Protein AF-A0A2N3PPL7-F1 (afdb_monomer)

Sequence (120 aa):
MTKSTKISLMASRLFGLLALGLGTAYWLGFDVPVVLHMSCGLLVVLALWVLAVQTGRRSLPLALGSGLWGLFIPALGIAQLVLPVYLQMEEAQTVLRGLHVAAGLATIGLAEHLARRLKK

Mean predicted aligned error: 2.89 Å

Foldseek 3Di:
DDPLLVVLL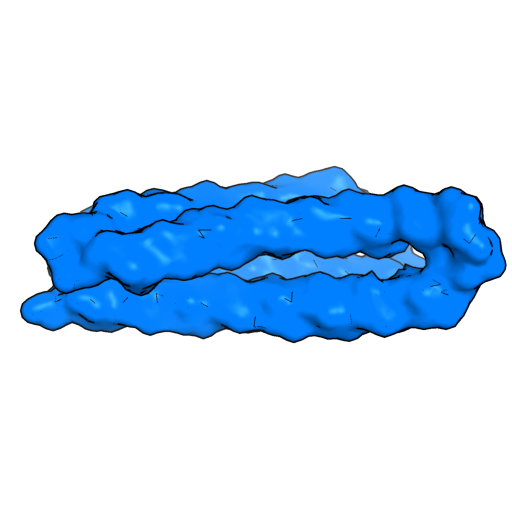VLLVVLLVVLLVLLVCVVVPHPGDVVSS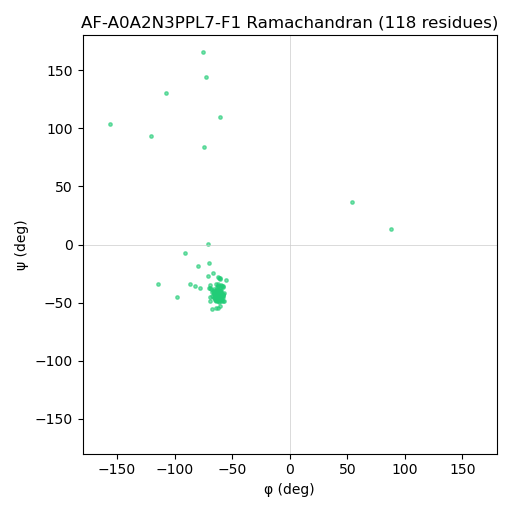VVSLLSNLVSQLSLLVLCCVVDVVLSVVSNVLSVVLVVLVVCLVPVCVVVVPPVVNVVSSVVNNVSSVVSSVSSVVSSVVNVD

Solvent-accessible surface area (backbone atoms only — not comparable to full-atom values): 6127 Å² total; per-residue (Å²): 104,53,73,65,52,53,50,27,46,52,42,21,51,54,27,42,52,50,22,49,53,42,48,50,40,40,71,75,67,47,98,54,66,60,68,58,30,51,50,26,45,49,51,23,32,53,22,37,39,56,43,17,61,65,36,38,84,80,36,51,68,62,15,50,53,46,41,51,49,44,52,48,49,59,52,43,54,50,43,45,69,47,47,28,70,75,68,73,33,70,72,54,33,60,54,36,49,53,50,40,52,54,51,53,54,49,49,45,53,46,37,53,50,44,48,54,63,58,53,108

Radius of gyration: 15.12 Å; Cα contacts (8 Å, |Δi|>4): 126; chains: 1; bounding box: 34×25×42 Å

Secondary structure (DSSP, 8-state):
--HHHHHHHHHHHHHHHHHHHHHHHHHTT----HHHHHHHHHHHHHHHHHHHHHHTTT-HHHHHHHHHHHHHHHHHHHHHHHHHHHHT-HHHHHHHHHHHHHHHHHHHHHHHHHHHHHH-

Organism: NCBI:txid382514

pLDDT: mean 95.64, std 4.0, range [75.19, 98.69]

Nearest PDB structures (foldseek):
  2l6g-assembly1_A  TM=5.765E-01  e=1.178E+00  unclassified
  2l6h-assembly1_A  TM=5.808E-01  e=1.309E+00  unclassified
  5xsj-assembly1_L  TM=7.137E-01  e=4.183E+00  Clostridium beijerinckii NCIMB 8052
  6egc-assembly1_A  TM=4.759E-01  e=2.340E+00  synthetic construct

Structure (mmCIF, N/CA/C/O backbone):
data_AF-A0A2N3PPL7-F1
#
_entry.id   AF-A0A2N3PPL7-F1
#
loop_
_atom_site.group_PDB
_atom_site.id
_atom_site.type_symbol
_atom_site.label_atom_id
_atom_site.label_alt_id
_atom_site.label_comp_id
_atom_site.label_asym_id
_atom_site.label_entity_id
_atom_site.label_seq_id
_atom_site.pdbx_PDB_ins_code
_atom_site.Cartn_x
_atom_site.Cartn_y
_atom_site.Cartn_z
_atom_site.occupancy
_atom_site.B_iso_or_equiv
_atom_site.auth_seq_id
_atom_site.auth_comp_id
_atom_site.auth_asym_id
_atom_site.auth_atom_id
_atom_site.pdbx_PDB_model_num
ATOM 1 N N . MET A 1 1 ? -13.685 -7.269 17.767 1.00 81.88 1 MET A N 1
ATOM 2 C CA . MET A 1 1 ? -13.347 -7.095 16.332 1.00 81.88 1 MET A CA 1
ATOM 3 C C . MET A 1 1 ? -14.587 -7.374 15.491 1.00 81.88 1 MET A C 1
ATOM 5 O O . MET A 1 1 ? -15.176 -8.439 15.660 1.00 81.88 1 MET A O 1
ATOM 9 N N . THR A 1 2 ? -15.022 -6.428 14.655 1.00 91.75 2 THR A N 1
ATOM 10 C CA . THR A 1 2 ? -16.280 -6.551 13.892 1.00 91.75 2 THR A CA 1
ATOM 11 C C . THR A 1 2 ? -16.125 -7.519 12.710 1.00 91.75 2 THR A C 1
ATOM 13 O O . THR A 1 2 ? -15.004 -7.873 12.331 1.00 91.75 2 THR A O 1
ATOM 16 N N . LYS A 1 3 ? -17.244 -7.951 12.105 1.00 95.12 3 LYS A N 1
ATOM 17 C CA . LYS A 1 3 ? -17.215 -8.725 10.848 1.00 95.12 3 LYS A CA 1
ATOM 18 C C . LYS A 1 3 ? -16.504 -7.940 9.736 1.00 95.12 3 LYS A C 1
ATOM 20 O O . LYS A 1 3 ? -15.650 -8.503 9.065 1.00 95.12 3 LYS A O 1
ATOM 25 N N . SER A 1 4 ? -16.783 -6.638 9.625 1.00 96.06 4 SER A N 1
ATOM 26 C CA . SER A 1 4 ? -16.130 -5.739 8.662 1.00 96.06 4 SER A CA 1
ATOM 27 C C . SER A 1 4 ? -14.608 -5.710 8.844 1.00 96.06 4 SER A C 1
ATOM 29 O O . SER A 1 4 ? -13.885 -5.979 7.893 1.00 96.06 4 SER A O 1
ATOM 31 N N . THR A 1 5 ? -14.101 -5.530 10.073 1.00 96.56 5 THR A N 1
ATOM 32 C CA . THR A 1 5 ? -12.650 -5.566 10.338 1.00 96.56 5 THR A CA 1
ATOM 33 C C . THR A 1 5 ? -12.009 -6.890 9.894 1.00 96.56 5 THR A C 1
ATOM 35 O O . THR A 1 5 ? -10.923 -6.885 9.320 1.00 96.56 5 THR A O 1
ATOM 38 N N . LYS A 1 6 ? -12.668 -8.033 10.149 1.00 97.31 6 LYS A N 1
ATOM 39 C CA . LYS A 1 6 ? -12.173 -9.358 9.729 1.00 97.31 6 LYS A CA 1
ATOM 40 C C . LYS A 1 6 ? -12.103 -9.476 8.208 1.00 97.31 6 LYS A C 1
ATOM 42 O O . LYS A 1 6 ? -11.086 -9.928 7.694 1.00 97.31 6 LYS A O 1
ATOM 47 N N . ILE A 1 7 ? -13.167 -9.069 7.515 1.00 98.12 7 ILE A N 1
ATOM 48 C CA . ILE A 1 7 ? -13.256 -9.127 6.051 1.00 98.12 7 ILE A CA 1
ATOM 49 C C . ILE A 1 7 ? -12.175 -8.248 5.428 1.00 98.12 7 ILE A C 1
ATOM 51 O O . ILE A 1 7 ? -11.422 -8.736 4.594 1.00 98.12 7 ILE A O 1
ATOM 55 N N . SER A 1 8 ? -12.035 -6.999 5.879 1.00 98.00 8 SER A N 1
ATOM 56 C CA . SER A 1 8 ? -11.006 -6.091 5.368 1.00 98.00 8 SER A CA 1
ATOM 57 C C . SER A 1 8 ? -9.595 -6.631 5.600 1.00 98.00 8 SER A C 1
ATOM 59 O O . SER A 1 8 ? -8.775 -6.579 4.692 1.00 98.00 8 SER A O 1
ATOM 61 N N . LEU A 1 9 ? -9.312 -7.223 6.765 1.00 98.38 9 LEU A N 1
ATOM 62 C CA . LEU A 1 9 ? -8.005 -7.835 7.020 1.00 98.38 9 LEU A CA 1
ATOM 63 C C . LEU A 1 9 ? -7.737 -9.051 6.116 1.00 98.38 9 LEU A C 1
ATOM 65 O O . LEU A 1 9 ? -6.631 -9.217 5.608 1.00 98.38 9 LEU A O 1
ATOM 69 N N . MET A 1 10 ? -8.723 -9.930 5.916 1.00 98.38 10 MET A N 1
ATOM 70 C CA . MET A 1 10 ? -8.542 -11.075 5.014 1.00 98.38 10 MET A CA 1
ATOM 71 C C . MET A 1 10 ? -8.387 -10.621 3.563 1.00 98.38 10 MET A C 1
ATOM 73 O O . MET A 1 10 ? -7.526 -11.142 2.859 1.00 98.38 10 MET A O 1
ATOM 77 N N . ALA A 1 11 ? -9.155 -9.615 3.141 1.00 98.31 11 ALA A N 1
ATOM 78 C CA . ALA A 1 11 ? -9.036 -9.012 1.822 1.00 98.31 11 ALA A CA 1
ATOM 79 C C . ALA A 1 11 ? -7.639 -8.413 1.607 1.00 98.31 11 ALA A C 1
ATOM 81 O O . ALA A 1 11 ? -7.005 -8.717 0.601 1.00 98.31 11 ALA A O 1
ATOM 82 N N . SER A 1 12 ? -7.110 -7.643 2.567 1.00 98.31 12 SER A N 1
ATOM 83 C CA . SER A 1 12 ? -5.765 -7.066 2.445 1.00 98.31 12 SER A CA 1
ATOM 84 C C . SER A 1 12 ? -4.675 -8.135 2.349 1.00 98.31 12 SER A C 1
ATOM 86 O O . SER A 1 12 ? -3.716 -7.952 1.609 1.00 98.31 12 SER A O 1
ATOM 88 N N . ARG A 1 13 ? -4.820 -9.267 3.055 1.00 98.31 13 ARG A N 1
ATOM 89 C CA . ARG A 1 13 ? -3.882 -10.398 2.949 1.00 98.31 13 ARG A CA 1
ATOM 90 C C . ARG A 1 13 ? -3.958 -11.068 1.584 1.00 98.31 13 ARG A C 1
ATOM 92 O O . ARG A 1 13 ? -2.941 -11.190 0.913 1.00 98.31 13 ARG A O 1
ATOM 99 N N . LEU A 1 14 ? -5.153 -11.501 1.186 1.00 98.62 14 LEU A N 1
ATOM 100 C CA . LEU A 1 14 ? -5.345 -12.267 -0.042 1.00 98.62 14 LEU A CA 1
ATOM 101 C C . LEU A 1 14 ? -4.976 -11.434 -1.269 1.00 98.62 14 LEU A C 1
ATOM 103 O O . LEU A 1 14 ? -4.120 -11.837 -2.050 1.00 98.62 14 LEU A O 1
ATOM 107 N N . PHE A 1 15 ? -5.570 -10.249 -1.414 1.00 98.69 15 PHE A N 1
ATOM 108 C CA . PHE A 1 15 ? -5.291 -9.387 -2.560 1.00 98.69 15 PHE A CA 1
ATOM 109 C C . PHE A 1 15 ? -3.889 -8.783 -2.505 1.00 98.69 15 PHE A C 1
ATOM 111 O O . PHE A 1 15 ? -3.314 -8.539 -3.558 1.00 98.69 15 PHE A O 1
ATOM 118 N N . GLY A 1 16 ? -3.306 -8.606 -1.314 1.00 98.25 16 GLY A N 1
ATOM 119 C CA . GLY A 1 16 ? -1.913 -8.186 -1.165 1.00 98.25 16 GLY A CA 1
ATOM 120 C C . GLY A 1 16 ? -0.939 -9.237 -1.688 1.00 98.25 16 GLY A C 1
ATOM 121 O O . GLY A 1 16 ? -0.042 -8.906 -2.457 1.00 98.25 16 GLY A O 1
ATOM 122 N N . LEU A 1 17 ? -1.152 -10.510 -1.338 1.00 98.44 17 LEU A N 1
ATOM 123 C CA . LEU A 1 17 ? -0.352 -11.624 -1.853 1.00 98.44 17 LEU A CA 1
ATOM 124 C C . LEU A 1 17 ? -0.537 -11.817 -3.362 1.00 98.44 17 LEU A C 1
ATOM 126 O O . LEU A 1 17 ? 0.448 -12.010 -4.070 1.00 98.44 17 LEU A O 1
ATOM 130 N N . LEU A 1 18 ? -1.773 -11.718 -3.864 1.00 98.50 18 LEU A N 1
ATOM 131 C CA . LEU A 1 18 ? -2.047 -11.788 -5.303 1.00 98.50 18 LEU A CA 1
ATOM 132 C C . LEU A 1 18 ? -1.383 -10.630 -6.057 1.00 98.50 18 LEU A C 1
ATOM 134 O O . LEU A 1 18 ? -0.698 -10.867 -7.046 1.00 98.50 18 LEU A O 1
ATOM 138 N N . ALA A 1 19 ? -1.528 -9.392 -5.576 1.00 98.19 19 ALA A N 1
ATOM 139 C CA . ALA A 1 19 ? -0.892 -8.227 -6.185 1.00 98.19 19 ALA A CA 1
ATOM 140 C C . ALA A 1 19 ? 0.635 -8.362 -6.187 1.00 98.19 19 ALA A C 1
ATOM 142 O O . ALA A 1 19 ? 1.256 -8.091 -7.212 1.00 98.19 19 ALA A O 1
ATOM 143 N N . LEU A 1 20 ? 1.231 -8.827 -5.084 1.00 97.88 20 LEU A N 1
ATOM 144 C CA . LEU A 1 20 ? 2.669 -9.072 -4.999 1.00 97.88 20 LEU A CA 1
ATOM 145 C C . LEU A 1 20 ? 3.113 -10.127 -6.017 1.00 97.88 20 LEU A C 1
ATOM 147 O O . LEU A 1 20 ? 4.026 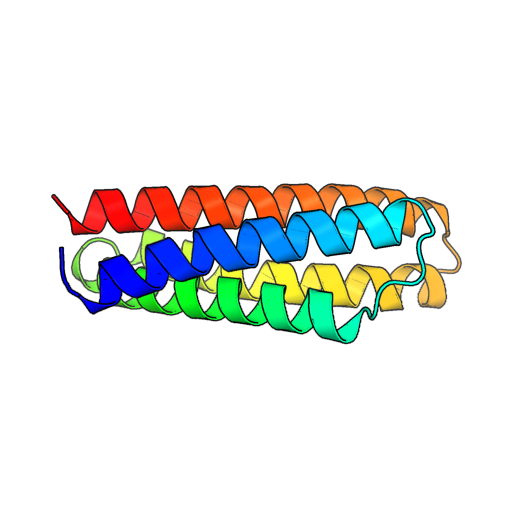-9.864 -6.787 1.00 97.88 20 LEU A O 1
ATOM 151 N N . GLY A 1 21 ? 2.429 -11.273 -6.083 1.00 98.25 21 GLY A N 1
ATOM 152 C CA . GLY A 1 21 ? 2.742 -12.329 -7.048 1.00 98.25 21 GLY A CA 1
ATOM 153 C C . GLY A 1 21 ? 2.631 -11.857 -8.500 1.00 98.25 21 GLY A C 1
ATOM 154 O O . GLY A 1 21 ? 3.555 -12.064 -9.284 1.00 98.25 21 GLY A O 1
ATOM 155 N N . LEU A 1 22 ? 1.544 -11.157 -8.844 1.00 98.25 22 LEU A N 1
ATOM 156 C CA . LEU A 1 22 ? 1.340 -10.583 -10.179 1.00 98.25 22 LEU A CA 1
ATOM 157 C C . LEU A 1 22 ? 2.409 -9.533 -10.516 1.00 98.25 22 LEU A C 1
ATOM 159 O O . LEU A 1 22 ? 2.935 -9.528 -11.624 1.00 98.25 22 LEU A O 1
ATOM 163 N N . GLY A 1 23 ? 2.753 -8.668 -9.558 1.00 96.56 23 GLY A N 1
ATOM 164 C CA . GLY A 1 23 ? 3.769 -7.630 -9.732 1.00 96.56 23 GLY A CA 1
ATOM 165 C C . GLY A 1 23 ? 5.172 -8.211 -9.898 1.00 96.56 23 GLY A C 1
ATOM 166 O O . GLY A 1 23 ? 5.925 -7.759 -10.756 1.00 96.56 23 GLY A O 1
ATOM 167 N N . THR A 1 24 ? 5.514 -9.250 -9.134 1.00 96.75 24 THR A N 1
ATOM 168 C CA . THR A 1 24 ? 6.779 -9.979 -9.282 1.00 96.75 24 THR A CA 1
ATOM 169 C C . THR A 1 24 ? 6.853 -10.697 -10.625 1.00 96.75 24 THR A C 1
ATOM 171 O O . THR A 1 24 ? 7.868 -10.592 -11.303 1.00 96.75 24 THR A O 1
ATOM 174 N N . ALA A 1 25 ? 5.789 -11.381 -11.047 1.00 97.62 25 ALA A N 1
ATOM 175 C CA . ALA A 1 25 ? 5.754 -12.030 -12.354 1.00 97.62 25 ALA A CA 1
ATOM 176 C C . ALA A 1 25 ? 5.903 -11.008 -13.498 1.00 97.62 25 ALA A C 1
ATOM 178 O O . ALA A 1 25 ? 6.723 -11.210 -14.390 1.00 97.62 25 ALA A O 1
ATOM 179 N N . TYR A 1 26 ? 5.210 -9.866 -13.420 1.00 94.81 26 TYR A N 1
ATOM 180 C CA . TYR A 1 26 ? 5.386 -8.765 -14.370 1.00 94.81 26 TYR A CA 1
ATOM 181 C C . TYR A 1 26 ? 6.824 -8.218 -14.371 1.00 94.81 26 TYR A C 1
ATOM 183 O O . TYR A 1 26 ? 7.403 -7.997 -15.430 1.00 94.81 26 TYR A O 1
ATOM 191 N N . TRP A 1 27 ? 7.439 -8.040 -13.194 1.00 93.19 27 TRP A N 1
ATOM 192 C CA . TRP A 1 27 ? 8.838 -7.606 -13.085 1.00 93.19 27 TRP A CA 1
ATOM 193 C C . TRP A 1 27 ? 9.776 -8.586 -13.798 1.00 93.19 27 TRP A C 1
ATOM 195 O O . TRP A 1 27 ? 10.643 -8.160 -14.557 1.00 93.19 27 TRP A O 1
ATOM 205 N N . LEU A 1 28 ? 9.583 -9.890 -13.599 1.00 95.44 28 LEU A N 1
ATOM 206 C CA . LEU A 1 28 ? 10.397 -10.945 -14.210 1.00 95.44 28 LEU A CA 1
ATOM 207 C C . LEU A 1 28 ? 10.163 -11.123 -15.724 1.00 95.44 28 LEU A C 1
ATOM 209 O O . LEU A 1 28 ? 10.805 -11.977 -16.329 1.00 95.44 28 LEU A O 1
ATOM 213 N N . GLY A 1 29 ? 9.280 -10.331 -16.340 1.00 94.69 29 GLY A N 1
ATOM 214 C CA . GLY A 1 29 ? 9.031 -10.351 -17.782 1.00 94.69 29 GLY A CA 1
ATOM 215 C C . GLY A 1 29 ? 7.968 -11.353 -18.234 1.00 94.69 29 GLY A C 1
ATOM 216 O O . GLY A 1 29 ? 7.856 -11.609 -19.431 1.00 94.69 29 GLY A O 1
ATOM 217 N N . PHE A 1 30 ? 7.181 -11.921 -17.314 1.00 97.38 30 PHE A N 1
ATOM 218 C CA . PHE A 1 30 ? 6.013 -12.715 -17.693 1.00 97.38 30 PHE A CA 1
ATOM 219 C C . PHE A 1 30 ? 4.890 -11.809 -18.211 1.00 97.38 30 PHE A C 1
ATOM 221 O O . PHE A 1 30 ? 4.662 -10.720 -17.677 1.00 97.38 30 PHE A O 1
ATOM 228 N N . ASP A 1 31 ? 4.150 -12.292 -19.210 1.00 95.56 31 ASP A N 1
ATOM 229 C CA . ASP A 1 31 ? 2.991 -11.593 -19.769 1.00 95.56 31 ASP A CA 1
ATOM 230 C C . ASP A 1 31 ? 1.794 -11.674 -18.809 1.00 95.56 31 ASP A C 1
ATOM 232 O O . ASP A 1 31 ? 0.951 -12.572 -18.865 1.00 95.56 31 ASP A O 1
ATOM 236 N N . VAL A 1 32 ? 1.781 -10.762 -17.839 1.00 95.31 32 VAL A N 1
ATOM 237 C CA . VAL A 1 32 ? 0.741 -10.660 -16.817 1.00 95.31 32 VAL A CA 1
ATOM 238 C C . VAL A 1 32 ? -0.120 -9.433 -17.099 1.00 95.31 32 VAL A C 1
ATOM 240 O O . VAL A 1 32 ? 0.417 -8.328 -17.217 1.00 95.31 32 VAL A O 1
ATOM 243 N N . PRO A 1 33 ? -1.460 -9.561 -17.108 1.00 95.50 33 PRO A N 1
ATOM 244 C CA . PRO A 1 33 ? -2.339 -8.412 -17.269 1.00 95.50 33 PRO A CA 1
ATOM 245 C C . PRO A 1 33 ? -2.140 -7.387 -16.141 1.00 95.50 33 PRO A C 1
ATOM 247 O O . PRO A 1 33 ? -2.559 -7.604 -15.001 1.00 95.50 33 PRO A O 1
ATOM 250 N N . VAL A 1 34 ? -1.553 -6.228 -16.458 1.00 92.69 34 VAL A N 1
ATOM 251 C CA . VAL A 1 34 ? -1.303 -5.145 -15.483 1.00 92.69 34 VAL A CA 1
ATOM 252 C C . VAL A 1 34 ? -2.599 -4.678 -14.815 1.00 92.69 34 VAL A C 1
ATOM 254 O O . VAL A 1 34 ? -2.621 -4.414 -13.615 1.00 92.69 34 VAL A O 1
ATOM 257 N N . VAL A 1 35 ? -3.711 -4.662 -15.555 1.00 96.31 35 VAL A N 1
ATOM 258 C CA . VAL A 1 35 ? -5.038 -4.311 -15.023 1.00 96.31 35 VAL A CA 1
ATOM 259 C C . VAL A 1 35 ? -5.452 -5.235 -13.873 1.00 96.31 35 VAL A C 1
ATOM 261 O O . VAL A 1 35 ? -6.062 -4.773 -12.907 1.00 96.31 35 VAL A O 1
ATOM 264 N N . LEU A 1 36 ? -5.089 -6.522 -13.921 1.00 97.62 36 LEU A N 1
ATOM 265 C CA . LEU A 1 36 ? -5.388 -7.467 -12.844 1.00 97.62 36 LEU A CA 1
ATOM 266 C C . LEU A 1 36 ? -4.569 -7.144 -11.588 1.00 97.62 36 LEU A C 1
ATOM 268 O O . LEU A 1 36 ? -5.131 -7.074 -10.495 1.00 97.62 36 LEU A O 1
ATOM 272 N N . HIS A 1 37 ? -3.271 -6.864 -11.746 1.00 97.44 37 HIS A N 1
ATOM 273 C CA . HIS A 1 37 ? -2.411 -6.406 -10.650 1.00 97.44 37 HIS A CA 1
ATOM 274 C C . HIS A 1 37 ? -2.963 -5.125 -10.002 1.00 97.44 37 HIS A C 1
ATOM 276 O O . HIS A 1 37 ? -3.127 -5.069 -8.781 1.00 97.44 37 HIS A O 1
ATOM 282 N N . MET A 1 38 ? -3.326 -4.128 -10.816 1.00 97.50 38 MET A N 1
ATOM 283 C CA . MET A 1 38 ? -3.908 -2.866 -10.347 1.00 97.50 38 MET A CA 1
ATOM 284 C C . MET A 1 38 ? -5.241 -3.081 -9.624 1.00 97.50 38 MET A C 1
ATOM 286 O O . MET A 1 38 ? -5.485 -2.456 -8.595 1.00 97.50 38 MET A O 1
ATOM 290 N N . SER A 1 39 ? -6.081 -3.995 -10.115 1.00 98.19 39 SER A N 1
ATOM 291 C CA . SER A 1 39 ? -7.362 -4.333 -9.485 1.00 98.19 39 SER A CA 1
ATOM 292 C C . SER A 1 39 ? -7.160 -4.958 -8.103 1.00 98.19 39 SER A C 1
ATOM 294 O O . SER A 1 39 ? -7.802 -4.543 -7.138 1.00 98.19 39 SER A O 1
ATOM 296 N N . CYS A 1 40 ? -6.223 -5.905 -7.967 1.00 98.38 40 CYS A N 1
ATOM 297 C CA . CYS A 1 40 ? -5.852 -6.454 -6.663 1.00 98.38 40 CYS A CA 1
ATOM 298 C C . CYS A 1 40 ? -5.293 -5.364 -5.736 1.00 98.38 40 CYS A C 1
ATOM 300 O O . CYS A 1 40 ? -5.723 -5.265 -4.588 1.00 98.38 40 CYS A O 1
ATOM 302 N N . GLY A 1 41 ? -4.398 -4.507 -6.237 1.00 98.06 41 GLY A N 1
ATOM 303 C CA . GLY A 1 41 ? -3.852 -3.378 -5.481 1.00 98.06 41 GLY A CA 1
ATOM 304 C C . GLY A 1 41 ? -4.934 -2.417 -4.977 1.00 98.06 41 GLY A C 1
ATOM 305 O O . GLY A 1 41 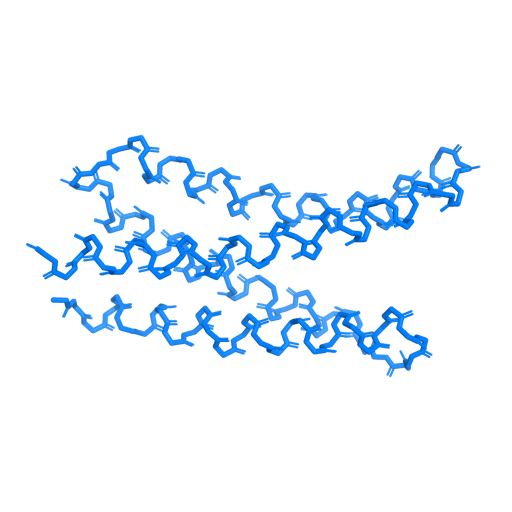? -4.932 -2.040 -3.805 1.00 98.06 41 GLY A O 1
ATOM 306 N N . LEU A 1 42 ? -5.917 -2.083 -5.817 1.00 98.25 42 LEU A N 1
ATOM 307 C CA . LEU A 1 42 ? -7.049 -1.236 -5.440 1.00 98.25 42 LEU A CA 1
ATOM 308 C C . LEU A 1 42 ? -7.886 -1.870 -4.322 1.00 98.25 42 LEU A C 1
ATOM 310 O O . LEU A 1 42 ? -8.237 -1.192 -3.358 1.00 98.25 42 LEU A O 1
ATOM 314 N N . LEU A 1 43 ? -8.165 -3.175 -4.400 1.00 98.62 43 LEU A N 1
ATOM 315 C CA . LEU A 1 43 ? -8.896 -3.887 -3.346 1.00 98.62 43 LEU A CA 1
ATOM 316 C C . LEU A 1 43 ? -8.148 -3.867 -2.006 1.00 98.62 43 LEU A C 1
ATOM 318 O O . LEU A 1 43 ? -8.778 -3.735 -0.955 1.00 98.62 43 LEU A O 1
ATOM 322 N N . VAL A 1 44 ? -6.813 -3.929 -2.028 1.00 98.56 44 VAL A N 1
ATOM 323 C CA . VAL A 1 44 ? -5.983 -3.760 -0.825 1.00 98.56 44 VAL A CA 1
ATOM 324 C C . VAL A 1 44 ? -6.117 -2.346 -0.254 1.00 98.56 44 VAL A C 1
ATOM 326 O O . VAL A 1 44 ? -6.316 -2.201 0.953 1.00 98.56 44 VAL A O 1
ATOM 329 N N . VAL A 1 45 ? -6.054 -1.307 -1.095 1.00 98.50 45 VAL A N 1
ATOM 330 C CA . VAL A 1 45 ? -6.215 0.098 -0.670 1.00 98.50 45 VAL A CA 1
ATOM 331 C C . VAL A 1 45 ? -7.593 0.333 -0.050 1.00 98.50 45 VAL A C 1
ATOM 333 O O . VAL A 1 45 ? -7.691 0.898 1.040 1.00 98.50 45 VAL A O 1
ATOM 336 N N . LEU A 1 46 ? -8.658 -0.162 -0.682 1.00 98.62 46 LEU A N 1
ATOM 337 C CA . LEU A 1 46 ? -10.019 -0.057 -0.151 1.00 98.62 46 LEU A CA 1
ATOM 338 C C . LEU A 1 46 ? -10.154 -0.774 1.197 1.00 98.62 46 LEU A C 1
ATOM 340 O O . LEU A 1 46 ? -10.729 -0.227 2.141 1.00 98.62 46 LEU A O 1
ATOM 344 N N . ALA A 1 47 ? -9.582 -1.973 1.325 1.00 98.62 47 ALA A N 1
ATOM 345 C CA . ALA A 1 47 ? -9.558 -2.700 2.588 1.00 98.62 47 ALA A CA 1
ATOM 346 C C . ALA A 1 47 ? -8.812 -1.923 3.689 1.00 98.62 47 ALA A C 1
ATOM 348 O O . ALA A 1 47 ? -9.307 -1.833 4.818 1.00 98.62 47 ALA A O 1
ATOM 349 N N . LEU A 1 48 ? -7.666 -1.314 3.363 1.00 98.62 48 LEU A N 1
ATOM 350 C CA . LEU A 1 48 ? -6.911 -0.461 4.282 1.00 98.62 48 LEU A CA 1
ATOM 351 C C . LEU A 1 48 ? -7.736 0.755 4.719 1.00 98.62 48 LEU A C 1
ATOM 353 O O . LEU A 1 48 ? -7.795 1.050 5.911 1.00 98.62 48 LEU A O 1
ATOM 357 N N . TRP A 1 49 ? -8.412 1.439 3.796 1.00 98.56 49 TRP A N 1
ATOM 358 C C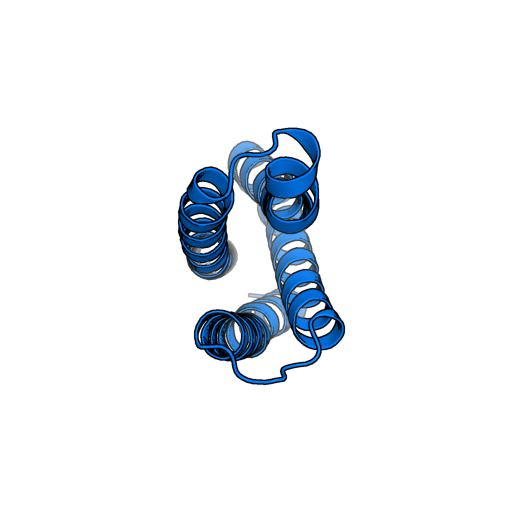A . TRP A 1 49 ? -9.241 2.602 4.119 1.00 98.56 49 TRP A CA 1
ATOM 359 C C . TRP A 1 49 ? -10.423 2.256 5.017 1.00 98.56 49 TRP A C 1
ATOM 361 O O . TRP A 1 49 ? -10.694 2.981 5.974 1.00 98.56 49 TRP A O 1
ATOM 371 N N . VAL A 1 50 ? -11.073 1.111 4.804 1.00 98.31 50 VAL A N 1
ATOM 372 C CA . VAL A 1 50 ? -12.126 0.632 5.712 1.00 98.31 50 VAL A CA 1
ATOM 373 C C . VAL A 1 50 ? -11.578 0.405 7.130 1.00 98.31 50 VAL A C 1
ATOM 375 O O . VAL A 1 50 ? -12.244 0.742 8.115 1.00 98.31 50 VAL A O 1
ATOM 378 N N . LEU A 1 51 ? -10.359 -0.130 7.270 1.00 98.31 51 LEU A N 1
ATOM 379 C CA . LEU A 1 51 ? -9.689 -0.270 8.570 1.00 98.31 51 LEU A CA 1
ATOM 380 C C . LEU A 1 51 ? -9.273 1.085 9.163 1.00 98.31 51 LEU A C 1
ATOM 382 O O . LEU A 1 51 ? -9.386 1.284 10.376 1.00 98.31 51 LEU A O 1
ATOM 386 N N . ALA A 1 52 ? -8.828 2.025 8.331 1.00 98.06 52 ALA A N 1
ATOM 387 C CA . ALA A 1 52 ? -8.427 3.365 8.744 1.00 98.06 52 ALA A CA 1
ATOM 388 C C . ALA A 1 52 ? -9.620 4.154 9.304 1.00 98.06 52 ALA A C 1
ATOM 390 O O . ALA A 1 52 ? -9.546 4.663 10.421 1.00 98.06 52 ALA A O 1
ATOM 391 N N . VAL A 1 53 ? -10.757 4.159 8.599 1.00 98.12 53 VAL A N 1
ATOM 392 C CA . VAL A 1 53 ? -12.002 4.808 9.047 1.00 98.12 53 VAL A CA 1
ATOM 393 C C . VAL A 1 53 ? -12.467 4.246 10.391 1.00 98.12 53 VAL A C 1
ATOM 395 O O . VAL A 1 53 ? -12.780 5.003 11.309 1.00 98.12 53 VAL A O 1
ATOM 398 N N . GLN A 1 54 ? -12.452 2.919 10.557 1.00 97.00 54 GLN A N 1
ATOM 399 C CA . GLN A 1 54 ? -12.801 2.286 11.836 1.00 97.00 54 GLN A CA 1
ATOM 400 C C . GLN A 1 54 ? -11.831 2.686 12.957 1.00 97.00 54 GLN A C 1
ATOM 402 O O . GLN A 1 54 ? -12.252 2.927 14.090 1.00 97.00 54 GLN A O 1
ATOM 407 N N . THR A 1 55 ? -10.537 2.784 12.641 1.00 97.12 55 THR A N 1
ATOM 408 C CA . THR A 1 55 ? -9.490 3.220 13.578 1.00 97.12 55 THR A CA 1
ATOM 409 C C . THR A 1 55 ? -9.632 4.686 13.981 1.00 97.12 55 THR A C 1
ATOM 411 O O . THR A 1 55 ? -9.214 5.043 15.082 1.00 97.12 55 THR A O 1
ATOM 414 N N . GLY A 1 56 ? -10.277 5.522 13.163 1.00 95.50 56 GLY A N 1
ATOM 415 C CA . GLY A 1 56 ? -10.442 6.957 13.419 1.00 95.50 56 GLY A CA 1
ATOM 416 C C . GLY A 1 56 ? -11.086 7.283 14.768 1.00 95.50 56 GLY A C 1
ATOM 417 O O . GLY A 1 56 ? -10.714 8.265 15.401 1.00 95.50 56 GLY A O 1
ATOM 418 N N . ARG A 1 57 ? -11.961 6.405 15.280 1.00 91.00 57 ARG A N 1
ATOM 419 C CA . ARG A 1 57 ? -12.574 6.550 16.616 1.00 91.00 57 ARG A CA 1
ATOM 420 C C . ARG A 1 57 ? -11.600 6.343 17.782 1.00 91.00 57 ARG A C 1
ATOM 422 O O . ARG A 1 57 ? -11.938 6.653 18.915 1.00 91.00 57 ARG A O 1
ATOM 429 N N . ARG A 1 58 ? -10.429 5.759 17.524 1.00 93.88 58 ARG A N 1
ATOM 430 C CA . ARG A 1 58 ? -9.413 5.400 18.529 1.00 93.88 58 ARG A CA 1
ATOM 431 C C . ARG A 1 58 ? -8.123 6.191 18.362 1.00 93.88 58 ARG A C 1
ATOM 433 O O . ARG A 1 58 ? -7.445 6.469 19.341 1.00 93.88 58 ARG A O 1
ATOM 440 N N . SER A 1 59 ? -7.755 6.509 17.124 1.00 96.56 59 SER A N 1
ATOM 441 C CA . SER A 1 59 ? -6.575 7.307 16.807 1.00 96.56 59 SER A CA 1
ATOM 442 C C . SER A 1 59 ? -6.747 7.970 15.445 1.00 96.56 59 SER A C 1
ATOM 444 O O . SER A 1 59 ? -6.590 7.331 14.403 1.00 96.56 59 SER A O 1
ATOM 446 N N . LEU A 1 60 ? -7.047 9.270 15.461 1.00 97.25 60 LEU A N 1
ATOM 447 C CA . LEU A 1 60 ? -7.144 10.076 14.247 1.00 97.25 60 LEU A CA 1
ATOM 448 C C . LEU A 1 60 ? -5.813 10.144 13.471 1.00 97.25 60 LEU A C 1
ATOM 450 O O . LEU A 1 60 ? -5.854 9.918 12.263 1.00 97.25 60 LEU A O 1
ATOM 454 N N . PRO A 1 61 ? -4.634 10.358 14.101 1.00 97.88 61 PRO A N 1
ATOM 455 C CA . PRO A 1 61 ? -3.368 10.403 13.364 1.00 97.88 61 PRO A CA 1
ATOM 456 C C . PRO A 1 61 ? -3.074 9.105 12.608 1.00 97.88 61 PRO A C 1
ATOM 458 O O . PRO A 1 61 ? -2.649 9.135 11.458 1.00 97.88 61 PRO A O 1
ATOM 461 N N . LEU A 1 62 ? -3.354 7.955 13.228 1.00 97.12 62 LEU A N 1
ATOM 462 C CA . LEU A 1 62 ? -3.127 6.653 12.607 1.00 97.12 62 LEU A CA 1
ATOM 463 C C . LEU A 1 62 ? -4.106 6.392 11.452 1.00 97.12 62 LEU A C 1
ATOM 465 O O . LEU A 1 62 ? -3.715 5.828 10.429 1.00 97.12 62 LEU A O 1
ATOM 469 N N . ALA A 1 63 ? -5.361 6.825 11.598 1.00 97.94 63 ALA A N 1
ATOM 470 C CA . ALA A 1 63 ? -6.361 6.753 10.539 1.00 97.94 63 ALA A CA 1
ATOM 471 C C . ALA A 1 63 ? -5.980 7.629 9.336 1.00 97.94 63 ALA A C 1
ATOM 473 O O . ALA A 1 63 ? -5.976 7.138 8.211 1.00 97.94 63 ALA A O 1
ATOM 474 N N . LEU A 1 64 ? -5.599 8.888 9.571 1.00 98.31 64 LEU A N 1
ATOM 475 C CA . LEU A 1 64 ? -5.165 9.805 8.514 1.00 98.31 64 LEU A CA 1
ATOM 476 C C . LEU A 1 64 ? -3.888 9.313 7.833 1.00 98.31 64 LEU A C 1
ATOM 478 O O . LEU A 1 64 ? -3.847 9.245 6.609 1.00 98.31 64 LEU A O 1
ATOM 482 N N . GLY A 1 65 ? -2.882 8.896 8.608 1.00 98.38 65 GLY A N 1
ATOM 483 C CA . GLY A 1 65 ? -1.635 8.356 8.066 1.00 98.38 65 GLY A CA 1
ATOM 484 C C . GLY A 1 65 ? -1.871 7.131 7.181 1.00 98.38 65 GLY A C 1
ATOM 485 O O . GLY A 1 65 ? -1.348 7.063 6.074 1.00 98.38 65 GLY A O 1
ATOM 486 N N . SER A 1 66 ? -2.731 6.205 7.614 1.00 98.19 66 SER A N 1
ATOM 487 C CA . SER A 1 66 ? -3.089 5.026 6.809 1.00 98.19 66 SER A CA 1
ATOM 488 C C . SER A 1 66 ? -3.930 5.390 5.582 1.00 98.19 66 SER A C 1
ATOM 490 O O . SER A 1 66 ? -3.775 4.784 4.524 1.00 98.19 66 SER A O 1
ATOM 492 N N . GLY A 1 67 ? -4.803 6.393 5.703 1.00 97.94 67 GLY A N 1
ATOM 493 C CA . GLY A 1 67 ? -5.576 6.942 4.592 1.00 97.94 67 GLY A CA 1
ATOM 494 C C . GLY A 1 67 ? -4.678 7.517 3.497 1.00 97.94 67 GLY A C 1
ATOM 495 O O . GLY A 1 67 ? -4.770 7.102 2.342 1.00 97.94 67 GLY A O 1
ATOM 496 N N . LEU A 1 68 ? -3.757 8.405 3.880 1.00 98.44 68 LEU A N 1
ATOM 497 C CA . LEU A 1 68 ? -2.775 9.014 2.980 1.00 98.44 68 LEU A CA 1
ATOM 498 C C . LEU A 1 68 ? -1.837 7.969 2.372 1.00 98.44 68 LEU A C 1
ATOM 500 O O . LEU A 1 68 ? -1.568 8.020 1.176 1.00 98.44 68 LEU A O 1
ATOM 504 N N . TRP A 1 69 ? -1.403 6.980 3.154 1.00 98.44 69 TRP A N 1
ATOM 505 C CA . TRP A 1 69 ? -0.596 5.872 2.644 1.00 98.44 69 TRP A CA 1
ATOM 506 C C . TRP A 1 69 ? -1.330 5.065 1.564 1.00 98.44 69 TRP A C 1
ATOM 508 O O . TRP A 1 69 ? -0.752 4.723 0.533 1.00 98.44 69 TRP A O 1
ATOM 518 N N . GLY A 1 70 ? -2.632 4.824 1.758 1.00 97.25 70 GLY A N 1
ATOM 519 C CA . GLY A 1 70 ? -3.479 4.181 0.755 1.00 97.25 70 GLY A CA 1
ATOM 520 C C . GLY A 1 70 ? -3.591 4.969 -0.556 1.00 97.25 70 GLY A C 1
ATOM 521 O O . GLY A 1 70 ? -3.734 4.353 -1.604 1.00 97.25 70 GLY A O 1
ATOM 522 N N . LEU A 1 71 ? -3.468 6.302 -0.526 1.00 97.19 71 LEU A N 1
ATOM 523 C CA . LEU A 1 71 ? -3.409 7.139 -1.733 1.00 97.19 71 LEU A CA 1
ATOM 524 C C . LEU A 1 71 ? -2.001 7.187 -2.348 1.00 97.19 71 LEU A C 1
ATOM 526 O O . LEU A 1 71 ? -1.850 7.207 -3.568 1.00 97.19 71 LEU A O 1
ATOM 530 N N . PHE A 1 72 ? -0.967 7.179 -1.507 1.00 98.19 72 PHE A N 1
ATOM 531 C CA . PHE A 1 72 ? 0.429 7.226 -1.933 1.00 98.19 72 PHE A CA 1
ATOM 532 C C . PHE A 1 72 ? 0.813 6.037 -2.826 1.00 98.19 72 PHE A C 1
ATOM 534 O O . PHE A 1 72 ? 1.504 6.214 -3.824 1.00 98.19 72 PHE A O 1
ATOM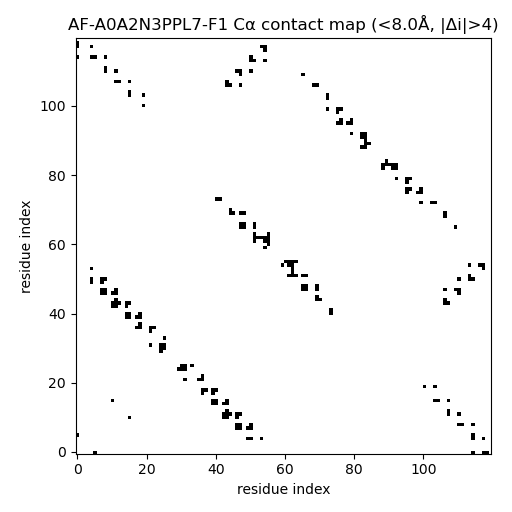 541 N N . ILE A 1 73 ? 0.328 4.832 -2.524 1.00 96.69 73 ILE A N 1
ATOM 542 C CA . ILE A 1 73 ? 0.654 3.624 -3.300 1.00 96.69 73 ILE A CA 1
ATOM 543 C C . ILE A 1 73 ? 0.191 3.671 -4.759 1.00 96.69 73 ILE A C 1
ATOM 545 O O . ILE A 1 73 ? 1.032 3.449 -5.633 1.00 96.69 73 ILE A O 1
ATOM 549 N N . PRO A 1 74 ? -1.094 3.922 -5.076 1.00 96.06 74 PRO A N 1
ATOM 550 C CA . PRO A 1 74 ? -1.527 4.019 -6.463 1.00 96.06 74 PRO A CA 1
ATOM 551 C C . PRO A 1 74 ? -0.861 5.199 -7.174 1.00 96.06 74 PRO A C 1
ATOM 553 O O . PRO A 1 74 ? -0.504 5.058 -8.339 1.00 96.06 74 PRO A O 1
ATOM 556 N N . ALA A 1 75 ? -0.602 6.315 -6.481 1.00 97.19 75 ALA A N 1
ATOM 557 C CA . ALA A 1 75 ? 0.171 7.419 -7.050 1.00 97.19 75 ALA A CA 1
ATOM 558 C C . ALA A 1 75 ? 1.589 6.973 -7.451 1.00 97.19 75 ALA A C 1
ATOM 560 O O . ALA A 1 75 ? 2.035 7.262 -8.558 1.00 97.19 75 ALA A O 1
ATOM 561 N N . LEU A 1 76 ? 2.265 6.200 -6.596 1.00 96.25 76 LEU A N 1
ATOM 562 C CA . LEU A 1 76 ? 3.580 5.627 -6.882 1.00 96.25 76 LEU A CA 1
ATOM 563 C C . LEU A 1 76 ? 3.533 4.598 -8.027 1.00 96.25 76 LEU A C 1
ATOM 565 O O . LEU A 1 76 ? 4.427 4.576 -8.870 1.00 96.25 76 LEU A O 1
ATOM 569 N N . GLY A 1 77 ? 2.474 3.786 -8.100 1.00 94.88 77 GLY A N 1
ATOM 570 C CA . GLY A 1 77 ? 2.253 2.844 -9.202 1.00 94.88 77 GLY A CA 1
ATOM 571 C C . GLY A 1 77 ? 2.036 3.547 -10.547 1.00 94.88 77 GLY A C 1
ATOM 572 O O . GLY A 1 77 ? 2.611 3.144 -11.553 1.00 94.88 77 GLY A O 1
ATOM 573 N N . ILE A 1 78 ? 1.276 4.645 -10.567 1.00 94.94 78 ILE A N 1
ATOM 574 C CA . ILE A 1 78 ? 1.111 5.492 -11.760 1.00 94.94 78 ILE A CA 1
ATOM 575 C C . ILE A 1 78 ? 2.439 6.168 -12.123 1.00 94.94 78 ILE A C 1
ATOM 577 O O . ILE A 1 78 ? 2.826 6.178 -13.290 1.00 94.94 78 ILE A O 1
ATOM 581 N N . ALA A 1 79 ? 3.176 6.682 -11.135 1.00 94.38 79 ALA A N 1
ATOM 582 C CA . ALA A 1 79 ? 4.480 7.302 -11.350 1.00 94.38 79 ALA A CA 1
ATOM 583 C C . ALA A 1 79 ? 5.476 6.338 -12.018 1.00 94.38 79 ALA A C 1
ATOM 585 O O . ALA A 1 79 ? 6.222 6.756 -12.899 1.00 94.38 79 ALA A O 1
ATOM 586 N N . GLN A 1 80 ? 5.436 5.044 -11.678 1.00 91.69 80 GLN A N 1
ATOM 587 C CA . GLN A 1 80 ? 6.239 4.001 -12.328 1.00 91.69 80 GLN A CA 1
ATOM 588 C C . GLN A 1 80 ? 5.956 3.862 -13.836 1.00 91.69 80 GLN A C 1
ATOM 590 O O . GLN A 1 80 ? 6.847 3.465 -14.588 1.00 91.69 80 GLN A O 1
ATOM 595 N N . LEU A 1 81 ? 4.733 4.164 -14.281 1.00 89.44 81 LEU A N 1
ATOM 596 C CA . LEU A 1 81 ? 4.330 4.091 -15.690 1.00 89.44 81 LEU A CA 1
ATOM 597 C C . LEU A 1 81 ? 4.649 5.383 -16.452 1.00 89.44 81 LEU A C 1
ATOM 599 O O . LEU A 1 81 ? 4.967 5.333 -17.635 1.00 89.44 81 LEU A O 1
ATOM 603 N N . VAL A 1 82 ? 4.556 6.532 -15.779 1.00 91.88 82 VAL A N 1
ATOM 604 C CA . VAL A 1 82 ? 4.612 7.853 -16.426 1.00 91.88 82 VAL A CA 1
ATOM 605 C C . VAL A 1 82 ? 6.001 8.488 -16.351 1.00 91.88 82 VAL A C 1
ATOM 607 O O . VAL A 1 82 ? 6.488 9.013 -17.350 1.00 91.88 82 VAL A O 1
ATOM 610 N N . LEU A 1 83 ? 6.660 8.455 -15.187 1.00 90.50 83 LEU A N 1
ATOM 611 C CA . LEU A 1 83 ? 7.890 9.225 -14.963 1.00 90.50 83 LEU A CA 1
ATOM 612 C C . LEU A 1 83 ? 9.087 8.754 -15.798 1.00 90.50 83 LEU A C 1
ATOM 614 O O . LEU A 1 83 ? 9.747 9.625 -16.359 1.00 90.50 83 LEU A O 1
ATOM 618 N N . PRO A 1 84 ? 9.380 7.444 -15.939 1.00 89.75 84 PRO A N 1
ATOM 619 C CA . PRO A 1 84 ? 10.505 7.004 -16.768 1.00 89.75 84 PRO A CA 1
ATOM 620 C C . PRO A 1 84 ? 10.370 7.456 -18.227 1.00 89.75 84 PRO A C 1
ATOM 622 O O . PRO A 1 84 ? 11.356 7.849 -18.843 1.00 89.75 84 PRO A O 1
ATOM 625 N N . VAL A 1 85 ? 9.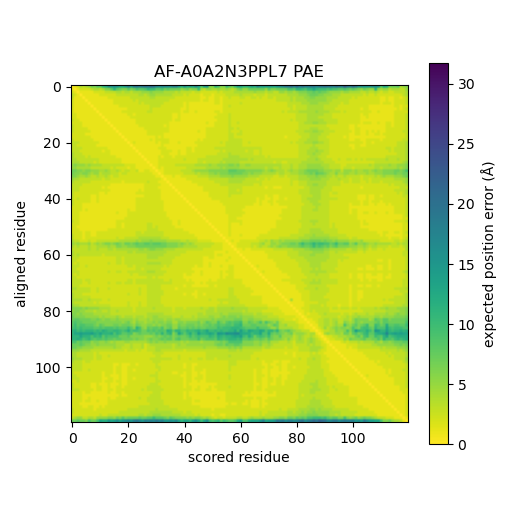135 7.472 -18.745 1.00 86.62 85 VAL A N 1
ATOM 626 C CA . VAL A 1 85 ? 8.813 7.942 -20.101 1.00 86.62 85 VAL A CA 1
ATOM 627 C C . VAL A 1 85 ? 9.001 9.453 -20.210 1.00 86.62 85 VAL A C 1
ATOM 629 O O . VAL A 1 85 ? 9.650 9.928 -21.136 1.00 86.62 85 VAL A O 1
ATOM 632 N N . TYR A 1 86 ? 8.458 10.214 -19.256 1.00 86.56 86 TYR A N 1
ATOM 633 C CA . TYR A 1 86 ? 8.505 11.676 -19.286 1.00 86.56 86 TYR A CA 1
ATOM 634 C C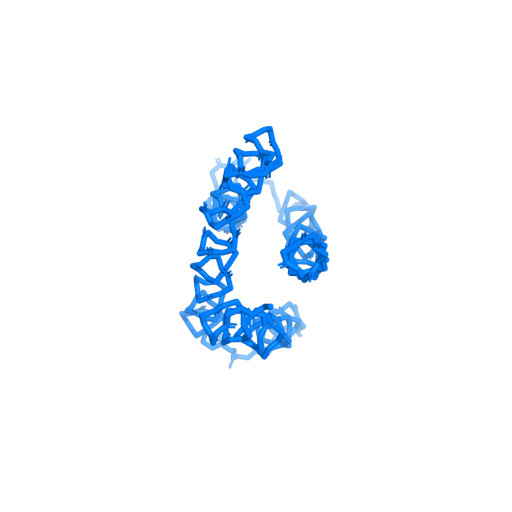 . TYR A 1 86 ? 9.920 12.233 -19.079 1.00 86.56 86 TYR A C 1
ATOM 636 O O . TYR A 1 86 ? 10.298 13.217 -19.707 1.00 86.56 86 TYR A O 1
ATOM 644 N N . LEU A 1 87 ? 10.703 11.607 -18.199 1.00 88.12 87 LEU A N 1
ATOM 645 C CA . LEU A 1 87 ? 12.045 12.063 -17.836 1.00 88.12 87 LEU A CA 1
ATOM 646 C C . LEU A 1 87 ? 13.151 11.454 -18.706 1.00 88.12 87 LEU A C 1
ATOM 648 O O . LEU A 1 87 ? 14.296 11.864 -18.564 1.00 88.12 87 LEU A O 1
ATOM 652 N N . GLN A 1 88 ? 12.835 10.490 -19.582 1.00 87.06 88 GLN A N 1
ATOM 653 C CA . GLN A 1 88 ? 13.822 9.724 -20.360 1.00 87.06 88 GLN A CA 1
ATOM 654 C C . GLN A 1 88 ? 14.896 9.067 -19.469 1.00 87.06 88 GLN A C 1
ATOM 656 O O . GLN A 1 88 ? 16.070 8.989 -19.823 1.00 87.06 88 GLN A O 1
ATOM 661 N N . MET A 1 89 ? 14.487 8.601 -18.283 1.00 88.56 89 MET A N 1
ATOM 662 C CA . MET A 1 89 ? 15.365 7.989 -17.282 1.00 88.56 89 MET A CA 1
ATOM 663 C C . MET A 1 89 ? 14.912 6.558 -16.995 1.00 88.56 89 MET A C 1
ATOM 665 O O . MET A 1 89 ? 14.068 6.330 -16.127 1.00 88.56 89 MET A O 1
ATOM 669 N N . GLU A 1 90 ? 15.487 5.581 -17.694 1.00 83.94 90 GLU A N 1
ATOM 670 C CA . GLU A 1 90 ? 15.147 4.164 -17.490 1.00 83.94 90 GLU A CA 1
ATOM 671 C C . GLU A 1 90 ? 15.502 3.676 -16.076 1.00 83.94 90 GLU A C 1
ATOM 673 O O . GLU A 1 90 ? 14.718 2.964 -15.452 1.00 83.94 90 GLU A O 1
ATOM 678 N N . GLU A 1 91 ? 16.609 4.153 -15.499 1.00 87.31 91 GLU A N 1
ATOM 679 C CA . GLU A 1 91 ? 17.033 3.805 -14.132 1.00 87.31 91 GLU A CA 1
ATOM 680 C C . GLU A 1 91 ? 16.009 4.210 -13.057 1.00 87.31 91 GLU A C 1
ATOM 682 O O . GLU A 1 91 ? 15.860 3.544 -12.026 1.00 87.31 91 GLU A O 1
ATOM 687 N N . ALA A 1 92 ? 15.234 5.274 -13.312 1.00 88.31 92 ALA A N 1
ATOM 688 C CA . ALA A 1 92 ? 14.158 5.690 -12.416 1.00 88.31 92 ALA A CA 1
ATOM 689 C C . ALA A 1 92 ? 13.075 4.605 -12.299 1.00 88.31 92 ALA A C 1
ATOM 691 O O . ALA A 1 92 ? 12.434 4.480 -11.254 1.00 88.31 92 ALA A O 1
ATOM 692 N N . GLN A 1 93 ? 12.892 3.778 -13.334 1.00 88.62 93 GLN A N 1
ATOM 693 C CA . GLN A 1 93 ? 11.909 2.703 -13.333 1.00 88.62 93 GLN A CA 1
ATOM 694 C C . GLN A 1 93 ? 12.241 1.631 -12.289 1.00 88.62 93 GLN A C 1
ATOM 696 O O . GLN A 1 93 ? 11.351 1.200 -11.555 1.00 88.62 93 GLN A O 1
ATOM 701 N N . THR A 1 94 ? 13.508 1.225 -12.179 1.00 90.62 94 THR A N 1
ATOM 702 C CA . THR A 1 94 ? 13.950 0.215 -11.205 1.00 90.62 94 THR A CA 1
ATOM 703 C C . THR A 1 94 ? 13.768 0.710 -9.770 1.00 90.62 94 THR A C 1
ATOM 705 O O . THR A 1 94 ? 13.243 -0.017 -8.923 1.00 90.62 94 THR A O 1
ATOM 708 N N . VAL A 1 95 ? 14.122 1.972 -9.502 1.00 93.12 95 VAL A N 1
ATOM 709 C CA . VAL A 1 95 ? 13.945 2.593 -8.179 1.00 93.12 95 VAL A CA 1
ATOM 710 C C . VAL A 1 95 ? 12.464 2.695 -7.812 1.00 93.12 95 VAL A C 1
ATOM 712 O O . VAL A 1 95 ? 12.072 2.283 -6.719 1.00 93.12 95 VAL A O 1
ATOM 715 N N . LEU A 1 96 ? 11.621 3.186 -8.727 1.00 94.69 96 LEU A N 1
ATOM 716 C CA . LEU A 1 96 ? 10.178 3.303 -8.499 1.00 94.69 96 LEU A CA 1
ATOM 717 C C . LEU A 1 96 ? 9.525 1.935 -8.262 1.00 94.69 96 LEU A C 1
ATOM 719 O O . LEU A 1 96 ? 8.694 1.825 -7.363 1.00 94.69 96 LEU A O 1
ATOM 723 N N . ARG A 1 97 ? 9.948 0.885 -8.982 1.00 94.62 97 ARG A N 1
ATOM 724 C CA . ARG A 1 97 ? 9.504 -0.501 -8.742 1.00 94.62 97 ARG A CA 1
ATOM 725 C C . ARG A 1 97 ? 9.853 -0.974 -7.334 1.00 94.62 97 ARG A C 1
ATOM 727 O O . ARG A 1 97 ? 8.985 -1.484 -6.626 1.00 94.62 97 ARG A O 1
ATOM 734 N N . GLY A 1 98 ? 11.099 -0.769 -6.902 1.00 95.94 98 GLY A N 1
ATOM 735 C CA . GLY A 1 98 ? 11.539 -1.124 -5.550 1.00 95.94 98 GLY A CA 1
ATOM 736 C C . GLY A 1 98 ? 10.736 -0.396 -4.467 1.00 95.94 98 GLY A C 1
ATOM 737 O O . GLY A 1 98 ? 10.231 -1.027 -3.535 1.00 95.94 98 GLY A O 1
ATOM 738 N N . LEU A 1 99 ? 10.544 0.917 -4.628 1.00 97.06 99 LEU A N 1
ATOM 739 C CA . LEU A 1 99 ? 9.730 1.727 -3.720 1.00 97.06 99 LEU A CA 1
ATOM 740 C C . LEU A 1 99 ? 8.266 1.272 -3.704 1.00 97.06 99 LEU A C 1
ATOM 742 O O . LEU A 1 99 ? 7.664 1.199 -2.634 1.00 97.06 99 LEU A O 1
ATOM 746 N N . HIS A 1 100 ? 7.694 0.936 -4.862 1.00 97.25 100 HIS A N 1
ATOM 747 C CA . HIS A 1 100 ? 6.309 0.488 -4.968 1.00 97.25 100 HIS A CA 1
ATOM 748 C C . HIS A 1 100 ? 6.084 -0.844 -4.249 1.00 97.25 100 HIS A C 1
ATOM 750 O O . HIS A 1 100 ? 5.137 -0.968 -3.470 1.00 97.25 100 HIS A O 1
ATOM 756 N N . VAL A 1 101 ? 6.988 -1.813 -4.424 1.00 97.31 101 VAL A N 1
ATOM 757 C CA . VAL A 1 101 ? 6.933 -3.095 -3.703 1.00 97.31 101 VAL A CA 1
ATOM 758 C C . VAL A 1 101 ? 7.063 -2.883 -2.195 1.00 97.31 101 VAL A C 1
ATOM 760 O O . VAL A 1 101 ? 6.246 -3.404 -1.432 1.00 97.31 101 VAL A O 1
ATOM 763 N N . ALA A 1 102 ? 8.039 -2.084 -1.752 1.00 98.06 102 ALA A N 1
ATOM 764 C CA . ALA A 1 102 ? 8.220 -1.780 -0.333 1.00 98.06 102 ALA A CA 1
ATOM 765 C C . ALA A 1 102 ? 6.971 -1.113 0.270 1.00 98.06 102 ALA A C 1
ATOM 767 O O . ALA A 1 102 ? 6.509 -1.505 1.345 1.00 98.06 102 ALA A O 1
ATOM 768 N N . ALA A 1 103 ? 6.374 -0.155 -0.446 1.00 98.06 103 ALA A N 1
ATOM 769 C CA . ALA A 1 103 ? 5.153 0.513 -0.015 1.00 98.06 103 ALA A CA 1
ATOM 770 C C . ALA A 1 103 ? 3.946 -0.443 0.034 1.00 98.06 103 ALA A C 1
ATOM 772 O O . ALA A 1 103 ? 3.164 -0.407 0.990 1.00 98.06 103 ALA A O 1
ATOM 773 N N . GLY A 1 104 ? 3.827 -1.344 -0.946 1.00 97.56 104 GLY A N 1
ATOM 774 C CA . GLY A 1 104 ? 2.821 -2.406 -0.976 1.00 97.56 104 GLY A CA 1
ATOM 775 C C . GLY A 1 104 ? 2.911 -3.342 0.233 1.00 97.56 104 GLY A C 1
ATOM 776 O O . GLY A 1 104 ? 1.908 -3.577 0.912 1.00 97.56 104 GLY A O 1
ATOM 777 N N . LEU A 1 105 ? 4.116 -3.811 0.572 1.00 98.00 105 LEU A N 1
ATOM 778 C CA . LEU A 1 105 ? 4.353 -4.633 1.765 1.00 98.00 105 LEU A CA 1
ATOM 779 C C . LEU A 1 105 ? 4.018 -3.878 3.058 1.00 98.00 105 LEU A C 1
ATOM 781 O O . LEU A 1 105 ? 3.359 -4.426 3.948 1.00 98.00 105 LEU A O 1
ATOM 785 N N . ALA A 1 106 ? 4.406 -2.602 3.146 1.00 98.12 106 ALA A N 1
ATOM 786 C CA . ALA A 1 106 ? 4.067 -1.750 4.281 1.00 98.12 106 ALA A CA 1
ATOM 787 C C . ALA A 1 106 ? 2.547 -1.615 4.465 1.00 98.12 106 ALA A C 1
ATOM 789 O O . ALA A 1 106 ? 2.074 -1.616 5.599 1.00 98.12 106 ALA A O 1
ATOM 790 N N . THR A 1 107 ? 1.760 -1.591 3.386 1.00 98.12 107 THR A N 1
ATOM 791 C CA . THR A 1 107 ? 0.291 -1.576 3.474 1.00 98.12 107 THR A CA 1
ATOM 792 C C . THR A 1 107 ? -0.294 -2.833 4.093 1.00 98.12 107 THR A C 1
ATOM 794 O O . THR A 1 107 ? -1.205 -2.732 4.918 1.00 98.12 107 THR A O 1
ATOM 797 N N . ILE A 1 108 ? 0.239 -4.012 3.767 1.00 97.62 108 ILE A N 1
ATOM 798 C CA . ILE A 1 108 ? -0.183 -5.258 4.421 1.00 97.62 108 ILE A CA 1
ATOM 799 C C . ILE A 1 108 ? 0.140 -5.170 5.923 1.00 97.62 108 ILE A C 1
ATOM 801 O O . ILE A 1 108 ? -0.717 -5.447 6.765 1.00 97.62 108 ILE A O 1
ATOM 805 N N . GLY A 1 109 ? 1.341 -4.694 6.271 1.00 97.94 109 GLY A N 1
ATOM 806 C CA . GLY A 1 109 ? 1.750 -4.463 7.660 1.00 97.94 109 GLY A CA 1
ATOM 807 C C . GLY A 1 109 ? 0.875 -3.445 8.410 1.00 97.94 109 GLY A C 1
ATOM 808 O O . GLY A 1 109 ? 0.528 -3.665 9.575 1.00 97.94 109 GLY A O 1
ATOM 809 N N . LEU A 1 110 ? 0.467 -2.358 7.751 1.00 98.19 110 LEU A N 1
ATOM 810 C CA . LEU A 1 110 ? -0.447 -1.355 8.302 1.00 98.19 110 LEU A CA 1
ATOM 811 C C . LEU A 1 110 ? -1.839 -1.943 8.536 1.00 98.19 110 LEU A C 1
ATOM 813 O O . LEU A 1 110 ? -2.387 -1.765 9.623 1.00 98.19 110 LEU A O 1
ATOM 817 N N . ALA A 1 111 ? -2.388 -2.704 7.586 1.00 98.31 111 ALA A N 1
ATOM 818 C CA . ALA A 1 111 ? -3.679 -3.370 7.752 1.00 98.31 111 ALA A CA 1
ATOM 819 C C . ALA A 1 111 ? -3.681 -4.310 8.975 1.00 98.31 111 ALA A C 1
ATOM 821 O O . ALA A 1 111 ? -4.594 -4.264 9.805 1.00 98.31 111 ALA A O 1
ATOM 822 N N . GLU A 1 112 ? -2.612 -5.090 9.154 1.00 98.25 112 GLU A N 1
ATOM 823 C CA . GLU A 1 112 ? -2.389 -5.922 10.341 1.00 98.25 112 GLU A CA 1
ATOM 824 C C . GLU A 1 112 ? -2.333 -5.101 11.637 1.00 98.25 112 GLU A C 1
ATOM 826 O O . GLU A 1 112 ? -2.949 -5.456 12.650 1.00 98.25 112 GLU A O 1
ATOM 831 N N . HIS A 1 113 ? -1.592 -3.990 11.625 1.00 98.00 113 HIS A N 1
ATOM 832 C CA . HIS A 1 113 ? -1.461 -3.112 12.783 1.00 98.00 113 HIS A CA 1
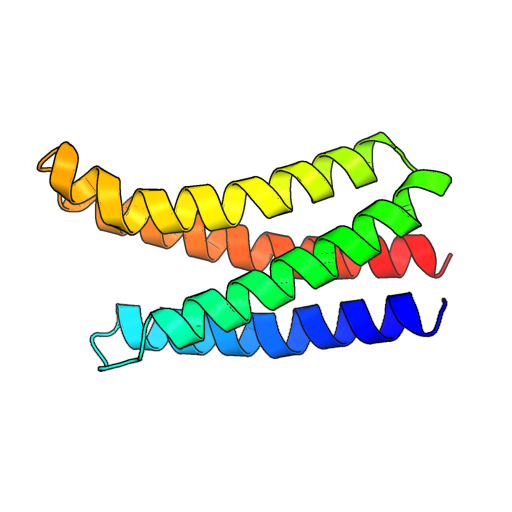ATOM 833 C C . HIS A 1 113 ? -2.808 -2.493 13.183 1.00 98.00 113 HIS A C 1
ATOM 835 O O . HIS A 1 113 ? -3.188 -2.561 14.356 1.00 98.00 113 HIS A O 1
ATOM 841 N N . LEU A 1 114 ? -3.557 -1.948 12.220 1.00 97.81 114 LEU A N 1
ATOM 842 C CA . LEU A 1 114 ? -4.886 -1.371 12.435 1.00 97.81 114 LEU A CA 1
ATOM 843 C C . LEU A 1 114 ? -5.867 -2.417 12.972 1.00 97.81 114 LEU A C 1
ATOM 845 O O . LEU A 1 114 ? -6.549 -2.173 13.967 1.00 97.81 114 LEU A O 1
ATOM 849 N N . ALA A 1 115 ? -5.900 -3.617 12.387 1.00 97.19 115 ALA A N 1
ATOM 850 C CA . ALA A 1 115 ? -6.783 -4.683 12.851 1.00 97.19 115 ALA A CA 1
ATOM 851 C C . ALA A 1 115 ? -6.467 -5.116 14.294 1.00 97.19 115 ALA A C 1
ATOM 853 O O . ALA A 1 115 ? -7.383 -5.298 15.102 1.00 97.19 115 ALA A O 1
ATOM 854 N N . ARG A 1 116 ? -5.181 -5.209 14.670 1.00 95.81 116 ARG A N 1
ATOM 855 C CA . ARG A 1 116 ? -4.773 -5.457 16.066 1.00 95.81 116 ARG A CA 1
ATOM 856 C C . ARG A 1 116 ? -5.218 -4.336 16.998 1.00 95.81 116 ARG A C 1
ATOM 858 O O . ARG A 1 116 ? -5.729 -4.618 18.083 1.00 95.81 116 ARG A O 1
ATOM 865 N N . ARG A 1 117 ? -5.058 -3.078 16.579 1.00 93.88 117 ARG A N 1
ATOM 866 C CA . ARG A 1 117 ? -5.523 -1.910 17.337 1.00 93.88 117 ARG A CA 1
ATOM 867 C C . ARG A 1 117 ? -7.030 -1.908 17.521 1.00 93.88 117 ARG A C 1
ATOM 869 O O . ARG A 1 117 ? -7.441 -1.474 18.582 1.00 93.88 117 ARG A O 1
ATOM 876 N N . LEU A 1 118 ? -7.809 -2.399 16.551 1.00 94.69 118 LEU A N 1
ATOM 877 C CA . LEU A 1 118 ? -9.277 -2.529 16.576 1.00 94.69 118 LEU A CA 1
ATOM 878 C C . LEU A 1 118 ? -9.794 -3.746 17.365 1.00 94.69 118 LEU A C 1
ATOM 880 O O . LEU A 1 118 ? -10.974 -3.805 17.719 1.00 94.69 118 LEU A O 1
ATOM 884 N N . LYS A 1 119 ? -8.941 -4.745 17.613 1.00 91.00 119 LYS A N 1
ATOM 885 C CA . LYS A 1 119 ? -9.273 -5.907 18.451 1.00 91.00 119 LYS A CA 1
ATOM 886 C C . LYS A 1 119 ? -9.217 -5.584 19.944 1.00 91.00 119 LYS A C 1
ATOM 888 O O . LYS A 1 119 ? -10.027 -6.146 20.677 1.00 91.00 119 LYS A O 1
ATOM 893 N N . LYS A 1 120 ? -8.247 -4.758 20.351 1.00 75.19 120 LYS A N 1
ATOM 894 C CA . LYS A 1 120 ? -8.102 -4.262 21.730 1.00 75.19 120 LYS A CA 1
ATOM 895 C C . LYS A 1 120 ? -9.284 -3.384 22.140 1.00 75.19 120 LYS A C 1
ATOM 897 O O . LYS A 1 120 ? -9.397 -3.104 23.339 1.00 75.19 120 LYS A O 1
#